Protein AF-A0A7W0ZQG0-F1 (afdb_monomer)

Nearest PDB structures (foldseek):
  5o64-assembly1_H  TM=7.049E-01  e=1.358E-02  Blastochloris viridis
  3g7f-assembly1_H  TM=7.273E-01  e=1.449E-02  Blastochloris viridis
  4cas-assembly1_D  TM=7.217E-01  e=2.430E-02  Blastochloris viridis
  9j2f-assembly1_H  TM=6.928E-01  e=5.276E-02  Blastochloris tepida
  7tuv-assembly1_A  TM=6.596E-01  e=2.547E+00  Trypanosoma brucei

Radius of gyration: 12.26 Å; Cα contacts (8 Å, |Δi|>4): 141; chains: 1; bounding box: 27×39×26 Å

Structure (mmCIF, N/CA/C/O backbone):
data_AF-A0A7W0ZQG0-F1
#
_entry.id   AF-A0A7W0ZQG0-F1
#
loop_
_atom_site.group_PDB
_atom_site.id
_atom_site.type_symbol
_atom_site.label_atom_id
_atom_site.label_alt_id
_atom_site.label_comp_id
_atom_site.label_asym_id
_atom_site.label_entity_id
_atom_site.label_seq_id
_atom_site.pdbx_PDB_ins_code
_atom_site.Cartn_x
_atom_site.Cartn_y
_atom_site.Cartn_z
_atom_site.occupancy
_atom_site.B_iso_or_equiv
_atom_site.auth_seq_id
_atom_site.auth_comp_id
_atom_site.auth_asym_id
_atom_site.auth_atom_id
_atom_site.pdbx_PDB_model_num
ATOM 1 N N . HIS A 1 1 ? -1.536 7.741 -9.063 1.00 83.62 1 HIS A N 1
ATOM 2 C CA . HIS A 1 1 ? -0.870 6.739 -8.212 1.00 83.62 1 HIS A CA 1
ATOM 3 C C . HIS A 1 1 ? -1.844 6.308 -7.130 1.00 83.62 1 HIS A C 1
ATOM 5 O O . HIS A 1 1 ? -2.476 7.176 -6.540 1.00 83.62 1 HIS A O 1
ATOM 11 N N . MET A 1 2 ? -2.042 5.001 -6.953 1.00 94.19 2 MET A N 1
ATOM 12 C CA . MET A 1 2 ? -2.975 4.432 -5.967 1.00 94.19 2 MET A CA 1
ATOM 13 C C . MET A 1 2 ? -2.247 4.262 -4.626 1.00 94.19 2 MET A C 1
ATOM 15 O O . MET A 1 2 ? -1.118 3.770 -4.654 1.00 94.19 2 MET A O 1
ATOM 19 N N . PRO A 1 3 ? -2.797 4.666 -3.471 1.00 96.81 3 PRO A N 1
ATOM 20 C CA . PRO A 1 3 ? -2.092 4.494 -2.205 1.00 96.81 3 PRO A CA 1
ATOM 21 C C . PRO A 1 3 ? -2.013 3.027 -1.783 1.00 96.81 3 PRO A C 1
ATOM 23 O O . PRO A 1 3 ? -2.908 2.239 -2.087 1.00 96.81 3 PRO A O 1
ATOM 26 N N . VAL A 1 4 ? -0.948 2.674 -1.065 1.00 97.12 4 VAL A N 1
ATOM 27 C CA . VAL A 1 4 ? -0.779 1.350 -0.458 1.00 97.12 4 VAL A CA 1
ATOM 28 C C . VAL A 1 4 ? -0.901 1.485 1.055 1.00 97.12 4 VAL A C 1
ATOM 30 O O . VAL A 1 4 ? -0.111 2.196 1.686 1.00 97.12 4 VAL A O 1
ATOM 33 N N . VAL A 1 5 ? -1.910 0.820 1.610 1.00 97.88 5 VAL A N 1
ATOM 34 C CA . VAL A 1 5 ? -2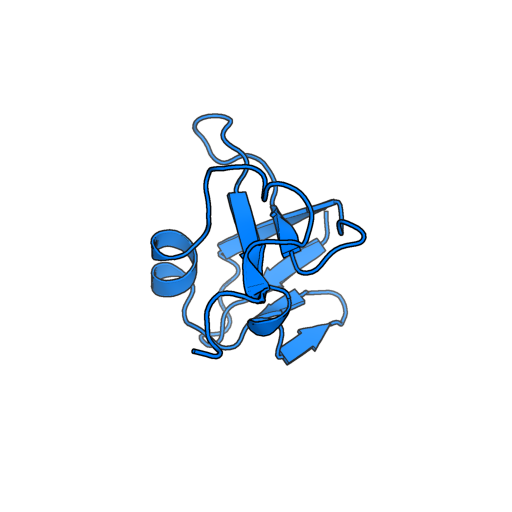.294 0.858 3.021 1.00 97.88 5 VAL A CA 1
ATOM 35 C C . VAL A 1 5 ? -1.861 -0.440 3.697 1.00 97.88 5 VAL A C 1
ATOM 37 O O . VAL A 1 5 ? -2.129 -1.533 3.198 1.00 97.88 5 VAL A O 1
ATOM 40 N N . CYS A 1 6 ? -1.158 -0.329 4.818 1.00 96.88 6 CYS A N 1
ATOM 41 C CA . CYS A 1 6 ? -0.710 -1.466 5.615 1.00 96.88 6 CYS A CA 1
ATOM 42 C C . CYS A 1 6 ? -1.765 -1.941 6.619 1.00 96.88 6 CYS A C 1
ATOM 44 O O . CYS A 1 6 ? -2.792 -1.301 6.835 1.00 96.88 6 CYS A O 1
ATOM 46 N N . SER A 1 7 ? -1.505 -3.082 7.260 1.00 96.56 7 SER A N 1
ATOM 47 C CA . SER A 1 7 ? -2.458 -3.738 8.167 1.00 96.56 7 SER A CA 1
ATOM 48 C C . SER A 1 7 ? -2.803 -2.930 9.426 1.00 96.56 7 SER A C 1
ATOM 50 O O . SER A 1 7 ? -3.787 -3.228 10.096 1.00 96.56 7 SER A O 1
ATOM 52 N N . ASP A 1 8 ? -1.985 -1.936 9.779 1.00 95.69 8 ASP A N 1
ATOM 53 C CA . ASP A 1 8 ? -2.236 -0.983 10.870 1.00 95.69 8 ASP A CA 1
ATOM 54 C C . ASP A 1 8 ? -3.087 0.231 10.428 1.00 95.69 8 ASP A C 1
ATOM 56 O O . ASP A 1 8 ? -3.405 1.096 11.245 1.00 95.69 8 ASP A O 1
ATOM 60 N N . GLY A 1 9 ? -3.487 0.282 9.152 1.00 93.25 9 GLY A N 1
ATOM 61 C CA . GLY A 1 9 ? -4.300 1.342 8.556 1.00 93.25 9 GLY A CA 1
ATOM 62 C C . GLY A 1 9 ? -3.505 2.546 8.045 1.00 93.25 9 GLY A C 1
ATOM 63 O O . GLY A 1 9 ? -4.102 3.468 7.488 1.00 93.25 9 GLY A O 1
ATOM 64 N N . GLY A 1 10 ? -2.180 2.566 8.213 1.00 96.31 10 GLY A N 1
ATOM 65 C CA . GLY A 1 10 ? -1.319 3.618 7.679 1.00 96.31 10 GLY A CA 1
ATOM 66 C C . GLY A 1 10 ? -1.093 3.489 6.173 1.00 96.31 10 GLY A C 1
ATOM 67 O O . GLY A 1 10 ? -1.084 2.395 5.620 1.00 96.31 10 GLY A O 1
ATOM 68 N N . GLN A 1 11 ? -0.858 4.606 5.489 1.00 96.81 11 GLN A N 1
ATOM 69 C CA . GLN A 1 11 ? -0.295 4.585 4.140 1.00 96.81 11 GLN A CA 1
ATOM 70 C C . GLN A 1 11 ? 1.233 4.604 4.240 1.00 96.81 11 GLN A C 1
ATOM 72 O O . GLN A 1 11 ? 1.783 5.468 4.922 1.00 96.81 11 GLN A O 1
ATOM 77 N N . PH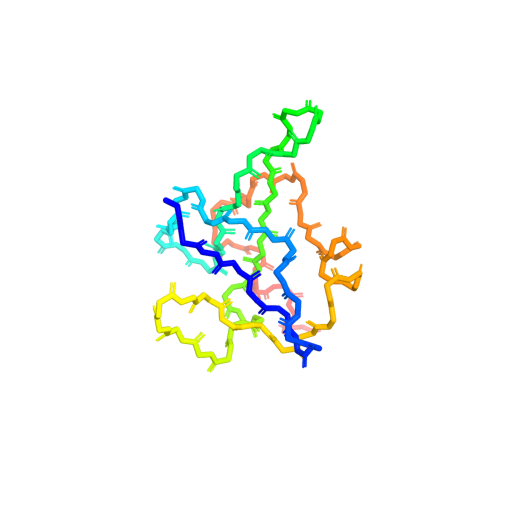E A 1 12 ? 1.917 3.712 3.519 1.00 95.62 12 PHE A N 1
ATOM 78 C CA . PHE A 1 12 ? 3.390 3.685 3.490 1.00 95.62 12 PHE A CA 1
ATOM 79 C C . PHE A 1 12 ? 3.991 3.909 2.095 1.00 95.62 12 PHE A C 1
ATOM 81 O O . PHE A 1 12 ? 5.169 4.232 1.982 1.00 95.62 12 PHE A O 1
ATOM 88 N N . ALA A 1 13 ? 3.205 3.756 1.025 1.00 95.94 13 ALA A N 1
ATOM 89 C CA . ALA A 1 13 ? 3.680 3.935 -0.346 1.00 95.94 13 ALA A CA 1
ATOM 90 C C . ALA A 1 13 ? 2.543 4.318 -1.303 1.00 95.94 13 ALA A C 1
ATOM 92 O O . ALA A 1 13 ? 1.371 4.380 -0.922 1.00 95.94 13 ALA A O 1
ATOM 93 N N . THR A 1 14 ? 2.889 4.556 -2.570 1.00 96.94 14 THR A N 1
ATOM 94 C CA . THR A 1 14 ? 1.919 4.648 -3.666 1.00 96.94 14 THR A CA 1
ATOM 95 C C . THR A 1 14 ? 2.374 3.811 -4.856 1.00 96.94 14 THR A C 1
ATOM 97 O O . THR A 1 14 ? 3.569 3.629 -5.071 1.00 96.94 14 THR A O 1
ATOM 100 N N . VAL A 1 15 ? 1.424 3.284 -5.623 1.00 95.44 15 VAL A N 1
ATOM 101 C CA . VAL A 1 15 ? 1.672 2.475 -6.818 1.00 95.44 15 VAL A CA 1
ATOM 102 C C . VAL A 1 15 ? 2.097 3.376 -7.974 1.00 95.44 15 VAL A C 1
ATOM 104 O O . VAL A 1 15 ? 1.370 4.302 -8.351 1.00 95.44 15 VAL A O 1
ATOM 107 N N . ASP A 1 16 ? 3.257 3.079 -8.555 1.00 93.44 16 ASP A N 1
ATOM 108 C CA . ASP A 1 16 ? 3.761 3.704 -9.779 1.00 93.44 16 ASP A CA 1
ATOM 109 C C . ASP A 1 16 ? 3.115 3.069 -11.008 1.00 93.44 16 ASP A C 1
ATOM 111 O O . ASP A 1 16 ? 2.439 3.741 -11.788 1.00 93.44 16 ASP A O 1
ATOM 115 N N . HIS A 1 17 ? 3.256 1.747 -11.111 1.00 85.12 17 HIS A N 1
ATOM 116 C CA . HIS A 1 17 ? 2.674 0.933 -12.162 1.00 85.12 17 HIS A CA 1
ATOM 117 C C . HIS A 1 17 ? 2.277 -0.434 -11.585 1.00 85.12 17 HIS A C 1
ATOM 119 O O . HIS A 1 17 ? 3.090 -1.076 -10.915 1.00 85.12 17 HIS A O 1
ATOM 125 N N . PRO A 1 18 ? 1.043 -0.906 -11.808 1.00 70.00 18 PRO A N 1
ATOM 126 C CA . PRO A 1 18 ? 0.734 -2.310 -11.602 1.00 70.00 18 PRO A CA 1
ATOM 127 C C . PRO A 1 18 ? 1.423 -3.104 -12.719 1.00 70.00 18 PRO A C 1
ATOM 129 O O . PRO A 1 18 ? 0.977 -3.080 -13.863 1.00 70.00 18 PRO A O 1
ATOM 132 N N . ASP A 1 19 ? 2.550 -3.745 -12.410 1.00 67.75 19 ASP A N 1
ATOM 133 C CA . ASP A 1 19 ? 3.234 -4.617 -13.365 1.00 67.75 19 ASP A CA 1
ATOM 134 C C . ASP A 1 19 ? 2.396 -5.873 -13.645 1.00 67.75 19 ASP A C 1
ATOM 136 O O . ASP A 1 19 ? 1.655 -6.356 -12.790 1.00 67.75 19 ASP A O 1
ATOM 140 N N . ALA A 1 20 ? 2.522 -6.422 -14.856 1.00 58.94 20 ALA A N 1
ATOM 141 C CA . ALA A 1 20 ? 1.753 -7.586 -15.316 1.00 58.94 20 ALA A CA 1
ATOM 142 C C . ALA A 1 20 ? 2.200 -8.931 -14.696 1.00 58.94 20 ALA A C 1
ATOM 144 O O . ALA A 1 20 ? 1.720 -9.985 -15.111 1.00 58.94 20 ALA A O 1
ATOM 145 N N . GLY A 1 21 ? 3.144 -8.903 -13.753 1.00 75.38 21 GLY A N 1
ATOM 146 C CA . GLY A 1 21 ? 3.677 -10.079 -13.066 1.00 75.38 21 GLY A CA 1
ATOM 147 C C . GLY A 1 21 ? 3.176 -10.207 -11.627 1.00 75.38 21 GLY A C 1
ATOM 148 O O . GLY A 1 21 ? 2.122 -9.700 -11.262 1.00 75.38 21 GLY A O 1
ATOM 149 N N . ASP A 1 22 ? 3.976 -10.856 -10.784 1.00 87.56 22 ASP A N 1
ATOM 150 C CA . ASP A 1 22 ? 3.645 -11.145 -9.380 1.00 87.56 22 ASP A CA 1
ATOM 151 C C . ASP A 1 22 ? 4.025 -10.021 -8.400 1.00 87.56 22 ASP A C 1
ATOM 153 O O . ASP A 1 22 ? 4.096 -10.237 -7.187 1.00 87.56 22 ASP A O 1
ATOM 157 N N . THR A 1 23 ? 4.303 -8.814 -8.898 1.00 91.31 23 THR A N 1
ATOM 158 C CA . THR A 1 23 ? 4.780 -7.687 -8.086 1.00 91.31 23 THR A CA 1
ATOM 159 C C . THR A 1 23 ? 4.116 -6.376 -8.464 1.00 91.31 23 THR A C 1
ATOM 161 O O . THR A 1 23 ? 3.774 -6.146 -9.619 1.00 91.31 23 THR A O 1
ATOM 164 N N . ILE A 1 24 ? 4.018 -5.476 -7.493 1.00 93.00 24 ILE A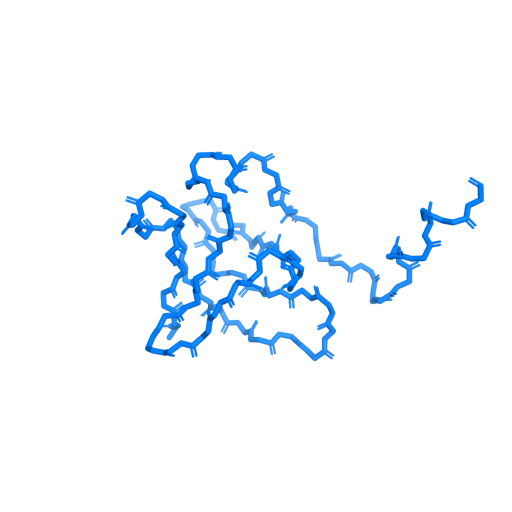 N 1
ATOM 165 C CA . ILE A 1 24 ? 3.541 -4.109 -7.664 1.00 93.00 24 ILE A CA 1
ATOM 166 C C . ILE A 1 24 ? 4.734 -3.169 -7.554 1.00 93.00 24 ILE A C 1
ATOM 168 O O . ILE A 1 24 ? 5.443 -3.181 -6.543 1.00 93.00 24 ILE A O 1
ATOM 172 N N . LYS A 1 25 ? 4.928 -2.334 -8.578 1.00 94.31 25 LYS A N 1
ATOM 173 C CA . LYS A 1 25 ? 5.946 -1.290 -8.573 1.00 94.31 25 LYS A CA 1
ATOM 174 C C . LYS A 1 25 ? 5.443 -0.075 -7.806 1.00 94.31 25 LYS A C 1
ATOM 176 O O . LYS A 1 25 ? 4.392 0.495 -8.113 1.00 94.31 25 LYS A O 1
ATOM 181 N N . LEU A 1 26 ? 6.219 0.337 -6.816 1.00 95.31 26 LEU A N 1
ATOM 182 C CA . LEU A 1 26 ? 5.968 1.514 -6.002 1.00 95.31 26 LEU A CA 1
ATOM 183 C C . LEU A 1 26 ? 6.679 2.738 -6.584 1.00 95.31 26 LEU A C 1
ATOM 185 O O . LEU A 1 26 ? 7.685 2.645 -7.300 1.00 95.31 26 LEU A O 1
ATOM 189 N N . THR A 1 27 ? 6.131 3.910 -6.277 1.00 95.12 27 THR A N 1
ATOM 190 C CA . THR A 1 27 ? 6.749 5.193 -6.609 1.00 95.12 27 THR A CA 1
ATOM 191 C C . THR A 1 27 ? 8.106 5.328 -5.943 1.00 95.12 27 THR A C 1
ATOM 193 O O . THR A 1 27 ? 8.378 4.699 -4.922 1.00 95.12 27 THR A O 1
ATOM 196 N N . LYS A 1 28 ? 8.945 6.184 -6.526 1.00 94.75 28 LYS A N 1
ATOM 197 C CA . LYS A 1 28 ? 10.267 6.471 -5.981 1.00 94.75 28 LYS A CA 1
ATOM 198 C C . LYS A 1 28 ? 10.178 7.006 -4.554 1.00 94.75 28 LYS A C 1
ATOM 200 O O . LYS A 1 28 ? 9.303 7.822 -4.261 1.00 94.75 28 LYS A O 1
ATOM 205 N N . ASP A 1 29 ? 11.100 6.566 -3.709 1.00 92.75 29 ASP A N 1
ATOM 206 C CA . ASP A 1 29 ? 11.324 7.161 -2.395 1.00 92.75 29 ASP A CA 1
ATOM 207 C C . ASP A 1 29 ? 12.056 8.516 -2.495 1.00 92.75 29 ASP A C 1
ATOM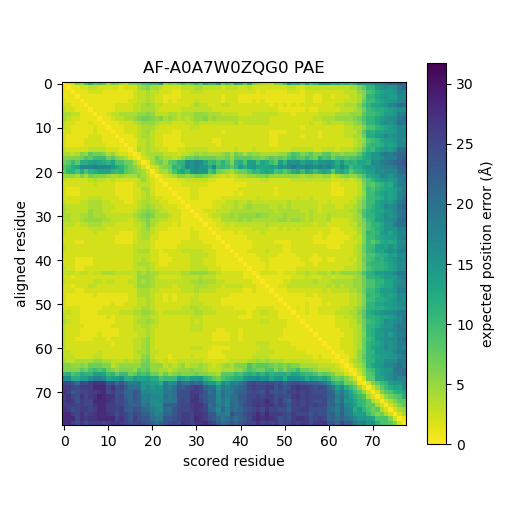 209 O O . ASP A 1 29 ? 12.337 9.028 -3.584 1.00 92.75 29 ASP A O 1
ATOM 213 N N . GLU A 1 30 ? 12.391 9.101 -1.344 1.00 92.06 30 GLU A N 1
ATOM 214 C CA . GLU A 1 30 ? 13.110 10.379 -1.254 1.00 92.06 30 GLU A CA 1
ATOM 215 C C . GLU A 1 30 ? 14.517 10.338 -1.881 1.00 92.06 30 GLU A C 1
ATOM 217 O O . GLU A 1 30 ? 15.066 11.380 -2.237 1.00 92.06 30 GLU A O 1
ATOM 222 N N . GLN A 1 31 ? 15.093 9.145 -2.057 1.00 93.31 31 GLN A N 1
ATOM 223 C CA . GLN A 1 31 ? 16.388 8.928 -2.708 1.00 93.31 31 GLN A CA 1
ATOM 224 C C . GLN A 1 31 ? 16.246 8.689 -4.219 1.00 93.31 31 GLN A C 1
ATOM 226 O O . GLN A 1 31 ? 17.244 8.529 -4.923 1.00 93.31 31 GLN A O 1
ATOM 231 N N . GLY A 1 32 ? 15.019 8.690 -4.747 1.00 94.62 32 GLY A N 1
ATOM 232 C CA . GLY A 1 32 ? 14.746 8.441 -6.156 1.00 94.62 32 GLY A CA 1
ATOM 233 C C . GLY A 1 32 ? 14.732 6.956 -6.536 1.00 94.62 32 GLY A C 1
ATOM 234 O O . GLY A 1 32 ? 14.735 6.657 -7.736 1.00 94.62 32 GLY A O 1
ATOM 235 N N . GLN A 1 33 ? 14.712 6.041 -5.561 1.00 93.62 33 GLN A N 1
ATOM 236 C CA . GLN A 1 33 ? 14.754 4.592 -5.767 1.00 93.62 33 GLN A CA 1
ATOM 237 C C . GLN A 1 33 ? 13.342 4.003 -5.850 1.00 93.62 33 GLN A C 1
ATOM 239 O O . GLN A 1 33 ? 12.486 4.310 -5.024 1.00 93.62 33 GLN A O 1
ATOM 244 N N . HIS A 1 34 ? 13.100 3.147 -6.848 1.00 94.12 34 HIS A N 1
ATOM 245 C CA . HIS A 1 34 ? 11.868 2.360 -6.927 1.00 94.12 34 HIS A CA 1
ATOM 246 C C . HIS A 1 34 ? 11.917 1.164 -5.985 1.00 94.12 34 HIS A C 1
ATOM 248 O O . HIS A 1 34 ? 12.980 0.578 -5.779 1.00 94.12 34 HIS A O 1
ATOM 254 N N . HIS A 1 35 ? 10.738 0.781 -5.504 1.00 94.81 35 HIS A N 1
ATOM 255 C CA . HIS A 1 35 ? 10.554 -0.394 -4.666 1.00 94.81 35 HIS A CA 1
ATOM 256 C C . HIS A 1 35 ? 9.488 -1.312 -5.250 1.00 94.81 35 HIS A C 1
ATOM 258 O O . HIS A 1 35 ? 8.589 -0.856 -5.960 1.00 94.81 35 HIS A O 1
ATOM 264 N N . TRP A 1 36 ? 9.565 -2.599 -4.934 1.00 94.62 36 TRP A N 1
ATOM 265 C CA . TRP A 1 36 ? 8.602 -3.601 -5.380 1.00 94.62 36 TRP A CA 1
ATOM 266 C C . TRP A 1 36 ? 8.091 -4.416 -4.203 1.00 94.62 36 TRP A C 1
ATOM 268 O O . TRP A 1 36 ? 8.865 -4.865 -3.354 1.00 94.62 36 TRP A O 1
ATOM 278 N N . ILE A 1 37 ? 6.778 -4.640 -4.185 1.00 94.38 37 ILE A N 1
ATOM 279 C CA . ILE A 1 37 ? 6.127 -5.544 -3.235 1.00 94.38 37 ILE A CA 1
ATOM 280 C C . ILE A 1 37 ? 5.490 -6.720 -3.983 1.00 94.38 37 ILE A C 1
ATOM 282 O O . ILE A 1 37 ? 4.935 -6.521 -5.065 1.00 94.38 37 ILE A O 1
ATOM 286 N N . PRO A 1 38 ? 5.536 -7.946 -3.442 1.00 93.81 38 PRO A N 1
ATOM 287 C CA . PRO A 1 38 ? 4.803 -9.080 -3.991 1.00 93.81 38 PRO A CA 1
ATOM 288 C C . PRO A 1 38 ? 3.286 -8.867 -3.957 1.00 93.81 38 PRO A C 1
ATOM 290 O O . PRO A 1 38 ? 2.741 -8.411 -2.951 1.00 93.81 38 PRO A O 1
ATOM 293 N N . MET A 1 39 ? 2.581 -9.309 -5.002 1.00 92.12 39 MET A N 1
ATOM 294 C CA . MET A 1 39 ? 1.114 -9.375 -4.993 1.00 92.12 39 MET A CA 1
ATOM 295 C C . MET A 1 39 ? 0.581 -10.283 -3.879 1.00 92.12 39 MET A C 1
ATOM 297 O O . MET A 1 39 ? -0.527 -10.071 -3.404 1.00 92.12 39 MET A O 1
ATOM 301 N N . SER A 1 40 ? 1.374 -11.250 -3.405 1.00 93.81 40 SER A N 1
ATOM 302 C CA . SER A 1 40 ? 1.004 -12.118 -2.279 1.00 93.81 40 SER A CA 1
ATOM 303 C C . SER A 1 40 ? 0.816 -11.377 -0.953 1.00 93.81 40 SER A C 1
ATOM 305 O O . SER A 1 40 ? 0.240 -11.946 -0.032 1.00 93.81 40 SER A O 1
ATOM 307 N N . TRP A 1 41 ? 1.288 -10.131 -0.838 1.00 95.75 41 TRP A N 1
ATOM 308 C CA . TRP A 1 41 ? 1.030 -9.292 0.333 1.00 95.75 41 TRP A CA 1
ATOM 309 C C . TRP A 1 41 ? -0.355 -8.651 0.278 1.00 95.75 41 TRP A C 1
ATOM 311 O O . TRP A 1 41 ? -0.865 -8.232 1.313 1.00 95.75 41 TRP A O 1
ATOM 321 N N . VAL A 1 42 ? -0.945 -8.528 -0.914 1.00 95.31 42 VAL A N 1
ATOM 322 C CA . VAL A 1 42 ? -2.205 -7.817 -1.127 1.00 95.31 42 VAL A CA 1
ATOM 323 C C . VAL A 1 42 ? -3.366 -8.651 -0.605 1.00 95.31 42 VAL A C 1
ATOM 325 O O . VAL A 1 42 ? -3.567 -9.793 -1.013 1.00 95.31 42 VAL A O 1
ATOM 328 N N . THR A 1 43 ? -4.163 -8.059 0.278 1.00 96.75 43 THR A N 1
ATOM 329 C CA . THR A 1 43 ? -5.357 -8.687 0.857 1.00 96.75 43 THR A CA 1
ATOM 330 C C . THR A 1 43 ? -6.630 -8.243 0.148 1.00 96.75 43 THR A C 1
ATOM 3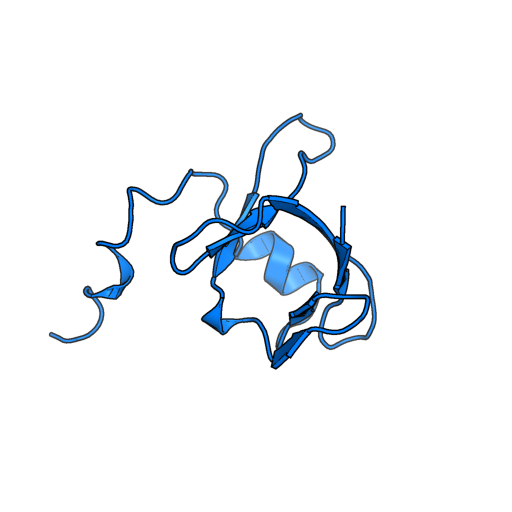32 O O . THR A 1 43 ? -7.543 -9.044 -0.050 1.00 96.75 43 THR A O 1
ATOM 335 N N . HIS A 1 44 ? -6.694 -6.974 -0.255 1.00 93.88 44 HIS A N 1
ATOM 336 C CA . HIS A 1 44 ? -7.813 -6.395 -0.986 1.00 93.88 44 HIS A CA 1
ATOM 337 C C . HIS A 1 44 ? -7.365 -5.176 -1.799 1.00 93.88 44 HIS A C 1
ATOM 339 O O . HIS A 1 44 ? -6.365 -4.534 -1.479 1.00 93.88 44 HIS A O 1
ATOM 345 N N . VAL A 1 45 ? -8.125 -4.851 -2.845 1.00 95.00 45 VAL A N 1
ATOM 346 C CA . VAL A 1 45 ? -7.920 -3.658 -3.669 1.00 95.00 45 VAL A CA 1
ATOM 347 C C . VAL A 1 45 ? -9.250 -2.928 -3.815 1.00 95.00 45 VAL A C 1
ATOM 349 O O . VAL A 1 45 ? -10.209 -3.494 -4.343 1.00 95.00 45 VAL A O 1
ATOM 352 N N . ASP A 1 46 ? -9.276 -1.675 -3.368 1.00 93.56 46 ASP A N 1
ATOM 353 C CA . ASP A 1 46 ? -10.364 -0.719 -3.565 1.00 93.56 46 ASP A CA 1
ATOM 354 C C . ASP A 1 46 ? -9.821 0.591 -4.179 1.00 93.56 46 ASP A C 1
ATOM 356 O O . ASP A 1 46 ? -9.121 0.562 -5.193 1.00 93.56 46 ASP A O 1
ATOM 360 N N . GLU A 1 47 ? -10.120 1.745 -3.583 1.00 95.00 47 GLU A N 1
ATOM 361 C CA . GLU A 1 47 ? -9.427 3.010 -3.858 1.00 95.00 47 GLU A CA 1
ATOM 362 C C . GLU A 1 47 ? -7.944 2.963 -3.423 1.00 95.00 47 GLU A C 1
ATOM 364 O O . GLU A 1 47 ? -7.142 3.802 -3.842 1.00 95.00 47 GLU A O 1
ATOM 369 N N . HIS A 1 48 ? -7.576 1.953 -2.628 1.00 95.62 48 HIS A N 1
ATOM 370 C CA . HIS A 1 48 ? -6.251 1.666 -2.099 1.00 95.62 48 HIS A CA 1
ATOM 371 C C . HIS A 1 48 ? -5.874 0.193 -2.324 1.00 95.62 48 HIS A C 1
ATOM 373 O O . HIS A 1 48 ? -6.726 -0.693 -2.413 1.00 95.62 48 HIS A O 1
ATOM 379 N N . VAL A 1 49 ? -4.572 -0.088 -2.350 1.00 96.19 49 VAL A N 1
ATOM 380 C CA . VAL A 1 49 ? -4.043 -1.452 -2.228 1.00 96.19 49 VAL A CA 1
ATOM 381 C C . VAL A 1 49 ? -3.819 -1.741 -0.750 1.00 96.19 49 VAL A C 1
ATOM 383 O O . VAL A 1 49 ? -2.980 -1.098 -0.124 1.00 96.19 49 VAL A O 1
ATOM 386 N N . HIS A 1 50 ? -4.533 -2.712 -0.191 1.00 97.75 50 HIS A N 1
ATOM 387 C CA . HIS A 1 50 ? -4.372 -3.118 1.206 1.00 97.75 50 HIS A CA 1
ATOM 388 C C . HIS A 1 50 ? -3.420 -4.305 1.303 1.00 97.75 50 HIS A C 1
ATOM 390 O O . HIS A 1 50 ? -3.576 -5.276 0.560 1.00 97.75 50 HIS A O 1
ATOM 396 N N . VAL A 1 51 ? -2.451 -4.248 2.220 1.00 97.62 51 VAL A N 1
ATOM 397 C CA . VAL A 1 51 ? -1.489 -5.337 2.457 1.00 97.62 51 VAL A CA 1
ATOM 398 C C . VAL A 1 51 ? -1.621 -5.964 3.846 1.00 97.62 51 VAL A C 1
ATOM 400 O O . VAL A 1 51 ? -2.108 -5.350 4.791 1.00 97.62 51 VAL A O 1
ATOM 403 N N . ASP A 1 52 ? -1.164 -7.207 3.974 1.00 97.50 52 ASP A N 1
ATOM 404 C CA . ASP A 1 52 ? -1.298 -8.056 5.165 1.00 97.50 52 ASP A CA 1
ATOM 405 C C . ASP A 1 52 ? -0.340 -7.738 6.325 1.00 97.50 52 ASP A C 1
ATOM 407 O O . ASP A 1 52 ? -0.402 -8.393 7.367 1.00 97.50 52 ASP A O 1
ATOM 411 N N . ARG A 1 53 ? 0.553 -6.758 6.159 1.00 97.12 53 ARG A N 1
ATOM 412 C CA . ARG A 1 53 ? 1.640 -6.470 7.105 1.00 97.12 53 ARG A CA 1
ATOM 413 C C . ARG A 1 53 ? 1.727 -4.995 7.496 1.00 97.12 53 ARG A C 1
ATOM 415 O O . ARG A 1 53 ? 1.288 -4.149 6.714 1.00 97.12 53 ARG A O 1
ATOM 422 N N . PRO A 1 54 ? 2.338 -4.673 8.654 1.00 98.06 54 PRO A N 1
ATOM 423 C CA . PRO A 1 54 ? 2.591 -3.297 9.082 1.00 98.06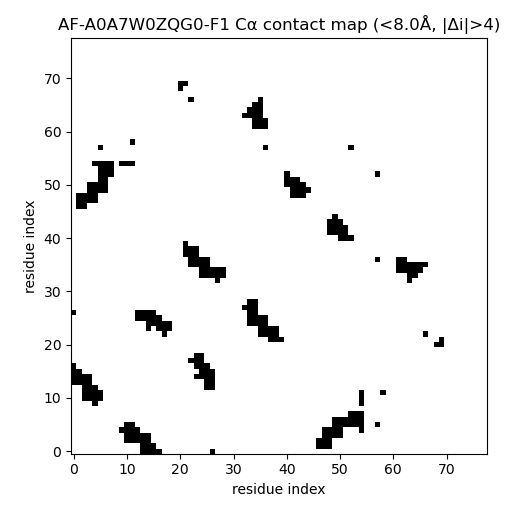 54 PRO A CA 1
ATOM 424 C C . PRO A 1 54 ? 3.511 -2.537 8.123 1.00 98.06 54 PRO A C 1
ATOM 426 O O . PRO A 1 54 ? 4.373 -3.139 7.473 1.00 98.06 54 PRO A O 1
ATOM 429 N N . GLY A 1 55 ? 3.381 -1.210 8.080 1.00 96.38 55 GLY A N 1
ATOM 430 C CA . GLY A 1 55 ? 4.121 -0.368 7.132 1.00 96.38 55 GLY A CA 1
ATOM 431 C C . GLY A 1 55 ? 5.635 -0.457 7.310 1.00 96.38 55 GLY A C 1
ATOM 432 O O . GLY A 1 55 ? 6.370 -0.623 6.339 1.00 96.38 55 GLY A O 1
ATOM 433 N N . GLU A 1 56 ? 6.112 -0.448 8.556 1.00 96.31 56 GLU A N 1
ATOM 434 C CA . GLU A 1 56 ? 7.541 -0.604 8.858 1.00 96.31 56 GLU A CA 1
ATOM 435 C C . GLU A 1 56 ? 8.092 -1.957 8.396 1.00 96.31 56 GLU A C 1
ATOM 437 O O . GLU A 1 56 ? 9.200 -2.028 7.868 1.00 96.31 56 GLU A 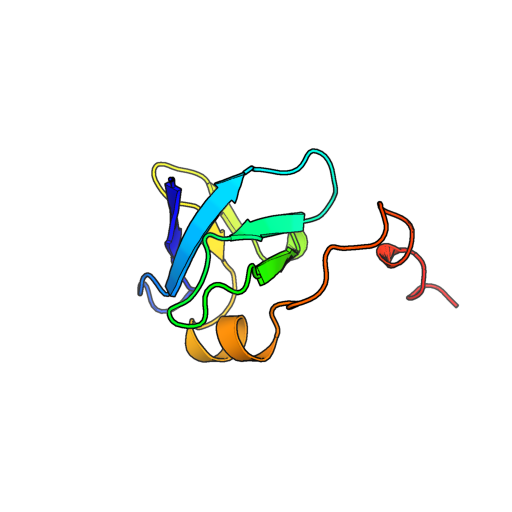O 1
ATOM 442 N N . GLN A 1 57 ? 7.309 -3.031 8.543 1.00 96.94 57 GLN A N 1
ATOM 443 C CA . GLN A 1 57 ? 7.699 -4.351 8.056 1.00 96.94 57 GLN A CA 1
ATOM 444 C C . GLN A 1 57 ? 7.725 -4.386 6.523 1.00 96.94 57 GLN A C 1
ATOM 446 O O . GLN A 1 57 ? 8.639 -4.972 5.944 1.00 96.94 57 GLN A O 1
ATOM 451 N N . ALA A 1 58 ? 6.748 -3.757 5.863 1.00 96.06 58 ALA A N 1
ATOM 452 C CA . ALA A 1 58 ? 6.707 -3.663 4.407 1.00 96.06 58 ALA A CA 1
ATOM 453 C C . ALA A 1 58 ? 7.950 -2.947 3.856 1.00 96.06 58 ALA A C 1
ATOM 455 O O . ALA A 1 58 ? 8.599 -3.473 2.957 1.00 96.06 58 ALA A O 1
ATOM 456 N N . MET A 1 59 ? 8.336 -1.814 4.450 1.00 95.06 59 MET A N 1
ATOM 457 C CA . MET A 1 59 ? 9.521 -1.041 4.050 1.00 95.06 59 MET A CA 1
ATOM 458 C C . MET A 1 59 ? 10.854 -1.751 4.333 1.00 95.06 59 MET A C 1
ATOM 460 O O . MET A 1 59 ? 11.868 -1.437 3.724 1.00 95.06 59 MET A O 1
ATOM 464 N N . GLN A 1 60 ? 10.893 -2.716 5.252 1.00 96.00 60 GLN A N 1
ATOM 465 C CA . GLN A 1 60 ? 12.091 -3.536 5.472 1.00 96.00 60 GLN A CA 1
ATOM 466 C C . GLN A 1 60 ? 12.194 -4.712 4.495 1.00 96.00 60 GLN A C 1
ATOM 468 O O . GLN A 1 60 ? 13.283 -5.244 4.292 1.00 96.00 60 GLN A O 1
ATOM 473 N N . GLN A 1 61 ? 11.064 -5.159 3.941 1.00 94.94 61 GLN A N 1
ATOM 474 C CA . GLN A 1 61 ? 10.971 -6.390 3.152 1.00 94.94 61 GLN A CA 1
ATOM 475 C C . GLN A 1 61 ? 10.723 -6.148 1.662 1.00 94.94 61 GLN A C 1
ATOM 477 O O . GLN A 1 61 ? 10.749 -7.108 0.891 1.00 94.94 61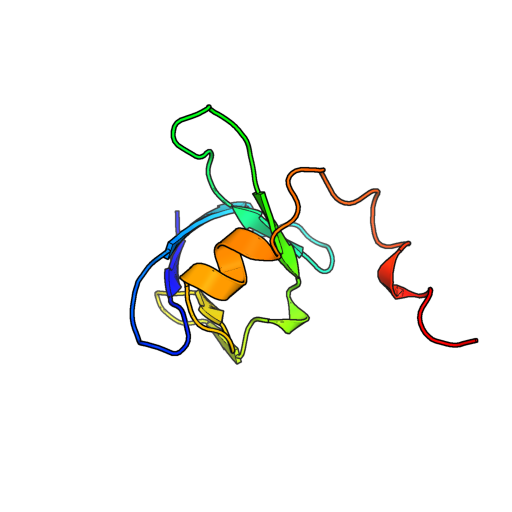 GLN A O 1
ATOM 482 N N . TRP A 1 62 ? 10.436 -4.911 1.251 1.00 95.25 62 TRP A N 1
ATOM 483 C CA . TRP A 1 62 ? 10.302 -4.575 -0.161 1.00 95.25 62 TRP A CA 1
ATOM 484 C C . TRP A 1 62 ? 11.632 -4.790 -0.897 1.00 95.25 62 TRP A C 1
ATOM 486 O O . TRP A 1 62 ? 12.711 -4.783 -0.302 1.00 95.25 62 TRP A O 1
ATOM 496 N N . SER A 1 63 ? 11.561 -5.029 -2.200 1.00 93.44 63 SER A N 1
ATOM 497 C CA . SER A 1 63 ? 12.759 -5.118 -3.036 1.00 93.44 63 SER A CA 1
ATOM 498 C C . SER A 1 63 ? 13.118 -3.734 -3.558 1.00 93.44 63 SER A C 1
ATOM 500 O O . SER A 1 63 ? 12.221 -3.020 -3.991 1.00 93.44 63 SER A O 1
ATOM 502 N N . SER A 1 64 ? 14.408 -3.396 -3.593 1.00 92.06 64 SER A N 1
ATOM 503 C CA . SER A 1 64 ? 14.933 -2.235 -4.336 1.00 92.06 64 SER A CA 1
ATOM 504 C C . SER A 1 64 ? 15.429 -2.613 -5.737 1.00 92.06 64 SER A C 1
ATOM 506 O O . SER A 1 64 ? 15.915 -1.761 -6.482 1.00 92.06 64 SER A O 1
ATOM 508 N N . GLU A 1 65 ? 15.339 -3.892 -6.095 1.00 87.19 65 GLU A N 1
ATOM 509 C CA . GLU A 1 65 ? 15.710 -4.422 -7.403 1.00 87.19 65 GLU A CA 1
ATOM 510 C C . GLU A 1 65 ? 14.448 -4.765 -8.192 1.00 87.19 65 GLU A C 1
ATOM 512 O O . GLU A 1 65 ? 13.507 -5.357 -7.645 1.00 87.19 65 GLU A O 1
ATOM 517 N N . GLU A 1 66 ? 14.442 -4.406 -9.478 1.00 81.38 66 GLU A N 1
ATOM 518 C CA . GLU A 1 66 ? 13.371 -4.807 -10.385 1.00 81.38 66 GLU A CA 1
ATOM 519 C C . GLU A 1 66 ? 13.367 -6.339 -10.467 1.00 81.38 66 GLU A C 1
ATOM 521 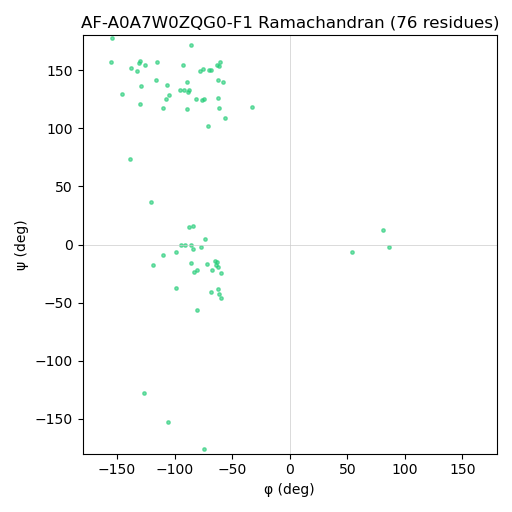O O . GLU A 1 66 ? 14.419 -6.938 -10.721 1.00 81.38 66 GLU A O 1
ATOM 526 N N . PRO A 1 67 ? 12.228 -7.001 -10.215 1.00 72.88 67 PRO A N 1
ATOM 527 C CA . PRO A 1 67 ? 12.175 -8.450 -10.248 1.00 72.88 67 PRO A CA 1
ATOM 528 C C . PRO A 1 67 ? 12.532 -8.922 -11.658 1.00 72.88 67 PRO A C 1
ATOM 530 O O . PRO A 1 67 ? 11.832 -8.615 -12.621 1.00 72.88 67 PRO A O 1
ATOM 533 N N . ALA A 1 68 ? 13.629 -9.677 -11.777 1.00 62.50 68 ALA A N 1
ATOM 534 C CA . ALA A 1 68 ? 13.990 -10.361 -13.013 1.00 62.50 68 ALA A CA 1
ATOM 535 C C . ALA A 1 68 ? 12.800 -11.247 -13.405 1.00 62.50 68 ALA A C 1
ATOM 537 O O . ALA A 1 68 ? 12.472 -12.180 -12.673 1.00 62.50 68 ALA A O 1
ATOM 538 N N . GLY A 1 69 ? 12.097 -10.863 -14.475 1.00 50.03 69 GLY A N 1
ATOM 539 C CA . GLY A 1 69 ? 10.716 -11.261 -14.760 1.00 50.03 69 GLY A CA 1
ATOM 540 C C . GLY A 1 69 ? 10.321 -12.664 -14.287 1.00 50.03 69 GLY A C 1
ATOM 541 O O . GLY A 1 69 ? 10.878 -13.648 -14.751 1.00 50.03 69 GLY A O 1
ATOM 542 N N . ALA A 1 70 ? 9.342 -12.739 -13.383 1.00 50.91 70 ALA A N 1
ATOM 543 C CA . ALA A 1 70 ? 8.528 -13.916 -13.043 1.00 50.91 70 ALA A CA 1
ATOM 544 C C . ALA A 1 70 ? 9.208 -15.254 -12.631 1.00 50.91 70 ALA A C 1
ATOM 546 O O . ALA A 1 70 ? 8.492 -16.148 -12.190 1.00 50.91 70 ALA A O 1
ATOM 547 N N . GLU A 1 71 ? 10.532 -15.446 -12.683 1.00 41.53 71 GLU A N 1
ATOM 548 C CA . GLU A 1 71 ? 11.127 -16.788 -12.475 1.00 41.53 71 GLU A CA 1
ATOM 549 C C . GLU A 1 71 ? 11.689 -17.080 -11.068 1.00 41.53 71 GLU A C 1
ATOM 551 O O . GLU A 1 71 ? 12.014 -18.226 -10.763 1.00 41.53 71 GLU A O 1
ATOM 556 N N . ALA A 1 72 ? 11.746 -16.109 -10.151 1.00 43.03 72 ALA A N 1
ATOM 557 C CA . ALA A 1 72 ? 12.266 -16.356 -8.794 1.00 43.03 72 ALA A CA 1
ATOM 558 C C . ALA A 1 72 ? 11.216 -16.892 -7.793 1.00 43.03 72 ALA A C 1
ATOM 560 O O . ALA A 1 72 ? 11.576 -17.448 -6.752 1.00 43.03 72 ALA A O 1
ATOM 561 N N . ALA A 1 73 ? 9.915 -16.787 -8.096 1.00 44.53 73 ALA A N 1
ATOM 562 C CA . ALA A 1 73 ? 8.851 -17.265 -7.204 1.00 44.53 73 ALA A CA 1
ATOM 563 C C . ALA A 1 73 ? 8.756 -18.808 -7.130 1.00 44.53 73 ALA A C 1
ATOM 565 O O . ALA A 1 73 ? 8.196 -19.345 -6.174 1.00 44.53 73 ALA A O 1
ATOM 566 N N . ALA A 1 74 ? 9.362 -19.536 -8.077 1.00 46.06 74 ALA A N 1
ATOM 567 C CA . ALA A 1 74 ? 9.371 -21.001 -8.103 1.00 46.06 74 ALA A CA 1
ATOM 568 C C . ALA A 1 74 ? 10.472 -21.651 -7.234 1.00 46.06 74 ALA A C 1
ATOM 570 O O . ALA A 1 74 ? 10.498 -22.872 -7.090 1.00 46.06 74 ALA A O 1
ATOM 571 N N . MET A 1 75 ? 11.361 -20.877 -6.596 1.00 43.72 75 MET A N 1
ATOM 572 C CA . MET A 1 75 ? 12.502 -21.432 -5.845 1.00 43.72 75 MET A CA 1
ATOM 573 C C . MET A 1 75 ? 12.173 -21.864 -4.400 1.00 43.72 75 MET A C 1
ATOM 575 O O . MET A 1 75 ? 13.071 -22.083 -3.591 1.00 43.72 75 MET A O 1
ATOM 579 N N . ARG A 1 76 ? 10.886 -22.013 -4.047 1.00 40.91 76 ARG A N 1
ATOM 580 C CA . ARG A 1 76 ? 10.442 -22.531 -2.732 1.00 40.91 76 ARG A CA 1
ATOM 581 C C . ARG A 1 76 ? 9.582 -23.792 -2.841 1.00 40.91 76 ARG A C 1
ATOM 583 O O . ARG A 1 76 ? 8.633 -23.977 -2.083 1.00 40.91 76 ARG A O 1
ATOM 590 N N . SER A 1 77 ? 9.899 -24.669 -3.788 1.00 41.50 77 SER A N 1
ATOM 591 C CA . SER A 1 77 ? 9.425 -26.058 -3.794 1.00 41.50 77 SER A CA 1
ATOM 592 C C . SER A 1 77 ? 10.564 -26.983 -4.218 1.00 41.50 77 SER A C 1
ATOM 594 O O . SER A 1 77 ? 10.620 -27.467 -5.344 1.00 41.50 77 SER A O 1
ATOM 596 N N . SER A 1 78 ? 11.520 -27.180 -3.314 1.00 35.38 78 SER A N 1
ATOM 597 C CA . SER A 1 78 ? 12.494 -28.276 -3.327 1.00 35.38 78 SER A CA 1
ATOM 598 C C . SER A 1 78 ? 12.886 -28.600 -1.895 1.00 35.38 78 SER A C 1
ATOM 600 O O . SER A 1 78 ? 13.023 -27.634 -1.108 1.00 35.38 78 SER A O 1
#

Mean predicted aligned error: 6.58 Å

Solvent-accessible surface area (backbone atoms only — not comparable to full-atom values): 4647 Å² total; per-residue (Å²): 115,44,44,29,28,19,61,80,70,47,76,71,52,34,37,62,45,85,47,98,62,68,38,36,32,32,45,57,50,98,86,68,47,49,34,32,42,54,48,87,43,52,75,49,76,72,89,36,40,32,29,76,46,43,48,72,58,47,74,71,67,44,34,75,58,82,75,70,77,82,64,69,79,67,78,81,78,128

Foldseek 3Di:
DQFEAEPVRDTQFGFPDCDPEQWTWTAADPVRFIWIDGVVQFPDDDSHGYGHHDNVVCVVPIDSDDPPGHDPVPPPPD

Sequence (78 aa):
HMPVVCSDGGQFATVDHPDAGDTIKLTKDEQGQHHWIPMSWVTHVDEHVHVDRPGEQAMQQWSSEEPAGAEAAAMRSS

pLDDT: mean 85.82, std 17.96, range [35.38, 98.06]

Secondary structure (DSSP, 8-state):
--EEE-TTS-EEEEEEEE-SSSEEEEPP-TTS---EEEGGGEEEESSSEEESS-HHHHHHHSBSS---TTTSTTTT--